Protein AF-A0A2A4P9H7-F1 (afdb_monomer)

Structure (mmCIF, N/CA/C/O backbone):
data_AF-A0A2A4P9H7-F1
#
_entry.id   AF-A0A2A4P9H7-F1
#
loop_
_atom_site.group_PDB
_atom_site.id
_atom_site.type_symbol
_atom_site.label_atom_id
_atom_site.label_alt_id
_atom_site.label_comp_id
_atom_site.label_asym_id
_atom_site.label_entity_id
_atom_site.label_seq_id
_atom_site.pdbx_PDB_ins_code
_atom_site.Cartn_x
_atom_site.Cartn_y
_atom_site.Cartn_z
_atom_site.occupancy
_atom_site.B_iso_or_equiv
_atom_site.auth_seq_id
_atom_site.auth_comp_id
_atom_site.auth_asym_id
_atom_site.auth_atom_id
_atom_site.pdbx_PDB_model_num
ATOM 1 N N . MET A 1 1 ? 9.941 0.386 -16.336 1.00 72.62 1 MET A N 1
ATOM 2 C CA . MET A 1 1 ? 9.709 1.232 -15.139 1.00 72.62 1 MET A CA 1
ATOM 3 C C . MET A 1 1 ? 10.951 1.268 -14.241 1.00 72.62 1 MET A C 1
ATOM 5 O O . MET A 1 1 ? 11.541 0.220 -14.020 1.00 72.62 1 MET A O 1
ATOM 9 N N . SER A 1 2 ? 11.331 2.446 -13.722 1.00 88.06 2 SER A N 1
ATOM 10 C CA . SER A 1 2 ? 12.375 2.600 -12.685 1.00 88.06 2 SER A CA 1
ATOM 11 C C . SER A 1 2 ? 11.873 2.143 -11.309 1.00 88.06 2 SER A C 1
ATOM 13 O O . SER A 1 2 ? 10.686 2.273 -11.013 1.00 88.06 2 SER A O 1
ATOM 15 N N . TRP A 1 3 ? 12.764 1.650 -10.444 1.00 86.50 3 TRP A N 1
ATOM 16 C CA . TRP A 1 3 ? 12.403 1.164 -9.106 1.00 86.50 3 TRP A CA 1
ATOM 17 C C . TRP A 1 3 ? 11.818 2.261 -8.201 1.00 86.50 3 TRP A C 1
ATOM 19 O O . TRP A 1 3 ? 10.881 1.999 -7.450 1.00 86.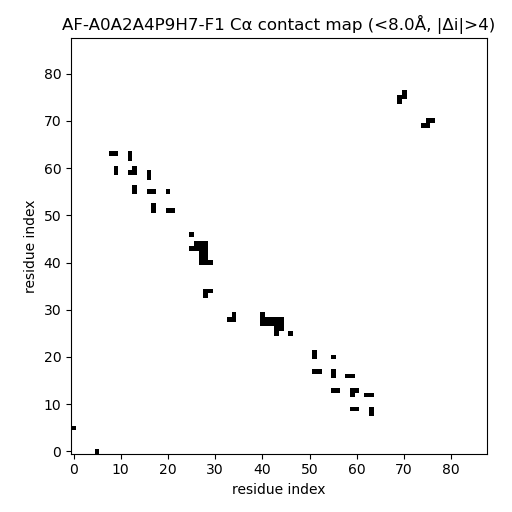50 3 TRP A O 1
ATOM 29 N N . TYR A 1 4 ? 12.291 3.505 -8.334 1.00 92.62 4 TYR A N 1
ATOM 30 C CA . TYR A 1 4 ? 11.721 4.660 -7.633 1.00 92.62 4 TYR A CA 1
ATOM 31 C C . TYR A 1 4 ? 10.276 4.931 -8.062 1.00 92.62 4 TYR A C 1
ATOM 33 O O . TYR A 1 4 ? 9.407 5.161 -7.225 1.00 92.62 4 TYR A O 1
ATOM 41 N N . SER A 1 5 ? 10.006 4.868 -9.369 1.00 88.38 5 SER A N 1
ATOM 42 C CA . SER A 1 5 ? 8.660 5.054 -9.917 1.00 88.38 5 SER A CA 1
ATOM 43 C C . SER A 1 5 ? 7.724 3.931 -9.470 1.00 88.38 5 SER A C 1
ATOM 45 O O . SER A 1 5 ? 6.584 4.200 -9.109 1.00 88.38 5 SER A O 1
ATOM 47 N N . ALA A 1 6 ? 8.219 2.690 -9.422 1.00 88.44 6 ALA A N 1
ATOM 48 C CA . ALA A 1 6 ? 7.467 1.544 -8.915 1.00 88.44 6 ALA A CA 1
ATOM 49 C C . ALA A 1 6 ? 7.037 1.749 -7.461 1.00 88.44 6 ALA A C 1
ATOM 51 O O . ALA A 1 6 ? 5.865 1.583 -7.125 1.00 88.44 6 ALA A O 1
ATOM 52 N N . PHE A 1 7 ? 7.981 2.172 -6.618 1.00 92.50 7 PHE A N 1
ATOM 53 C CA . PHE A 1 7 ? 7.714 2.464 -5.217 1.00 92.50 7 PHE A CA 1
ATOM 54 C C . PHE A 1 7 ? 6.731 3.627 -5.048 1.00 92.50 7 PHE A C 1
ATOM 56 O O . PHE A 1 7 ? 5.790 3.516 -4.267 1.00 92.50 7 PHE A O 1
ATOM 63 N N . ALA A 1 8 ? 6.901 4.715 -5.804 1.00 93.00 8 ALA A N 1
ATOM 64 C CA . ALA A 1 8 ? 6.000 5.865 -5.751 1.00 93.00 8 ALA A CA 1
ATOM 65 C C . ALA A 1 8 ? 4.559 5.485 -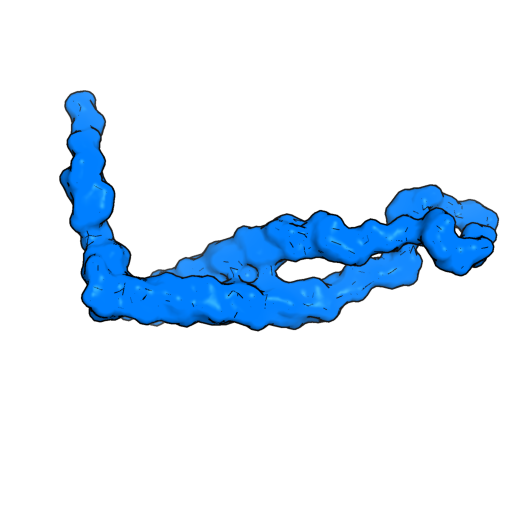6.129 1.00 93.00 8 ALA A C 1
ATOM 67 O O . ALA A 1 8 ? 3.620 5.855 -5.428 1.00 93.00 8 ALA A O 1
ATOM 68 N N . ILE A 1 9 ? 4.381 4.695 -7.191 1.00 90.56 9 ILE A N 1
ATOM 69 C CA . ILE A 1 9 ? 3.062 4.212 -7.615 1.00 90.56 9 ILE A CA 1
ATOM 70 C C . ILE A 1 9 ? 2.452 3.320 -6.533 1.00 90.56 9 ILE A C 1
ATOM 72 O O . ILE A 1 9 ? 1.315 3.551 -6.124 1.00 90.56 9 ILE A O 1
ATOM 76 N N . TYR A 1 10 ? 3.209 2.348 -6.014 1.00 91.06 10 TYR A N 1
ATOM 77 C CA . TYR A 1 10 ? 2.751 1.502 -4.911 1.00 91.06 10 TYR A CA 1
ATOM 78 C C . TYR A 1 10 ? 2.329 2.330 -3.688 1.00 91.06 10 TYR A C 1
ATOM 80 O O . TYR A 1 10 ? 1.275 2.082 -3.105 1.00 91.06 10 TYR A O 1
ATOM 88 N N . PHE A 1 11 ? 3.108 3.352 -3.328 1.00 93.69 11 PHE A N 1
ATOM 89 C CA . PHE A 1 11 ? 2.807 4.243 -2.211 1.00 93.69 11 PHE A CA 1
ATOM 90 C C . PHE A 1 11 ? 1.503 5.026 -2.420 1.00 93.69 11 PHE A C 1
ATOM 92 O O . PHE A 1 11 ? 0.725 5.168 -1.479 1.00 93.69 11 PHE A O 1
ATOM 99 N N . ILE A 1 12 ? 1.220 5.475 -3.648 1.00 93.69 12 ILE A N 1
ATOM 100 C CA . ILE A 1 12 ? -0.053 6.124 -4.000 1.00 93.69 12 ILE A CA 1
ATOM 101 C C . ILE A 1 12 ? -1.217 5.135 -3.870 1.00 93.69 12 ILE A C 1
ATOM 103 O O . ILE A 1 12 ? -2.211 5.456 -3.218 1.00 93.69 12 ILE A O 1
ATOM 107 N N . PHE A 1 13 ? -1.093 3.923 -4.425 1.00 92.12 13 PHE A N 1
ATOM 108 C CA . PHE A 1 13 ? -2.109 2.871 -4.272 1.00 92.12 13 PHE A CA 1
ATOM 109 C C . PHE A 1 13 ? -2.389 2.575 -2.798 1.00 92.12 13 PHE A C 1
ATOM 111 O O . PHE A 1 13 ? -3.549 2.482 -2.394 1.00 92.12 13 PHE A O 1
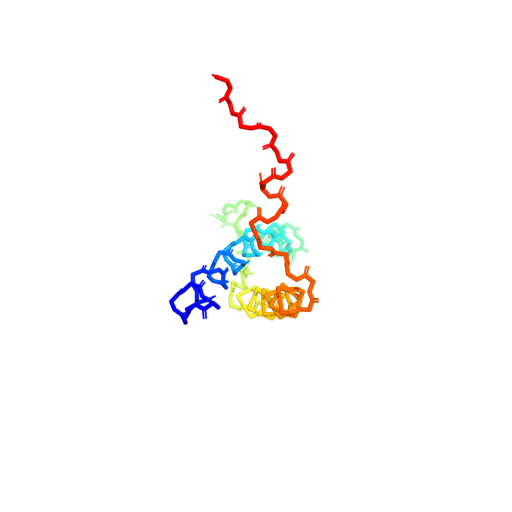ATOM 118 N N . TRP A 1 14 ? -1.337 2.462 -1.989 1.00 92.06 14 TRP A N 1
ATOM 119 C CA . TRP A 1 14 ? -1.437 2.231 -0.552 1.00 92.06 14 TRP A CA 1
ATOM 120 C C . TRP A 1 14 ? -2.175 3.371 0.160 1.00 92.06 14 TRP A C 1
ATOM 122 O O . TRP A 1 14 ? -3.119 3.112 0.906 1.00 92.06 14 TRP A O 1
ATOM 132 N N . TRP A 1 15 ? -1.827 4.628 -0.130 1.00 92.12 15 TRP A N 1
ATOM 133 C CA . TRP A 1 15 ? -2.483 5.805 0.453 1.00 92.12 15 TRP A CA 1
ATOM 134 C C . TRP A 1 15 ? -3.963 5.920 0.085 1.00 92.12 15 TRP A C 1
ATOM 136 O O . TRP A 1 15 ? -4.798 6.149 0.960 1.00 92.12 15 TRP A O 1
ATOM 146 N N . VAL A 1 16 ? -4.308 5.736 -1.191 1.00 91.00 16 VAL A N 1
ATOM 147 C CA . VAL A 1 16 ? -5.706 5.770 -1.650 1.00 91.00 16 VAL A CA 1
ATOM 148 C C . VAL A 1 16 ? -6.504 4.652 -0.983 1.00 91.00 16 VAL A C 1
ATOM 150 O O . VAL A 1 16 ? -7.589 4.890 -0.456 1.00 91.00 16 VAL A O 1
ATOM 153 N N . THR A 1 17 ? -5.938 3.446 -0.929 1.00 89.50 17 THR A N 1
ATOM 154 C CA . THR A 1 17 ? -6.567 2.290 -0.280 1.00 89.50 17 THR A CA 1
ATOM 155 C C . THR A 1 17 ? -6.796 2.538 1.213 1.00 89.50 17 THR A C 1
ATOM 157 O O . THR A 1 17 ? -7.851 2.177 1.732 1.00 89.50 17 THR A O 1
ATOM 160 N N . LEU A 1 18 ? -5.863 3.206 1.904 1.00 86.31 18 LEU A N 1
ATOM 161 C CA . LEU A 1 18 ? -6.011 3.561 3.319 1.00 86.31 18 LEU A CA 1
ATOM 162 C C . LEU A 1 18 ? -7.262 4.410 3.541 1.00 86.31 18 LEU A C 1
ATOM 164 O O . LEU A 1 18 ? -8.069 4.095 4.416 1.00 86.31 18 LEU A O 1
ATOM 168 N N . PHE A 1 19 ? -7.447 5.450 2.728 1.00 86.44 19 PHE A N 1
ATOM 169 C CA . PHE A 1 19 ? -8.621 6.315 2.816 1.00 86.44 19 PHE A CA 1
ATOM 170 C C . PHE A 1 19 ? -9.916 5.599 2.445 1.00 86.44 19 PHE A C 1
ATOM 172 O O . PHE A 1 19 ? -10.936 5.834 3.088 1.00 86.44 19 PHE A O 1
ATOM 179 N N . VAL A 1 20 ? -9.877 4.695 1.464 1.00 86.88 20 VAL A N 1
ATOM 180 C CA . VAL A 1 20 ? -11.034 3.867 1.099 1.00 86.88 20 VAL A CA 1
ATOM 181 C C . VAL A 1 20 ? -11.425 2.928 2.241 1.00 86.88 20 VAL A C 1
ATOM 183 O O . VAL A 1 20 ? -12.611 2.748 2.480 1.00 86.88 20 VAL A O 1
ATOM 186 N N . ILE A 1 21 ? -10.467 2.356 2.976 1.00 81.69 21 ILE A N 1
ATOM 187 C CA . ILE A 1 21 ? -10.732 1.398 4.065 1.00 81.69 21 ILE A CA 1
ATOM 188 C C . ILE A 1 21 ? -11.133 2.092 5.372 1.00 81.69 21 ILE A C 1
ATOM 190 O O . ILE A 1 21 ? -11.892 1.526 6.160 1.00 81.69 21 ILE A O 1
ATOM 194 N N . LEU A 1 22 ? -10.658 3.316 5.616 1.00 80.88 22 LEU A N 1
ATOM 195 C CA . LEU A 1 22 ? -10.931 4.074 6.839 1.00 80.88 22 LEU A CA 1
ATOM 196 C C . LEU A 1 22 ? -12.423 4.134 7.254 1.00 80.88 22 LEU A C 1
ATOM 198 O O . LEU A 1 22 ? -12.682 3.877 8.437 1.00 80.88 22 LEU A O 1
ATOM 202 N N . PRO A 1 23 ? -13.398 4.416 6.354 1.00 74.12 23 PRO A N 1
ATOM 203 C CA . PRO A 1 23 ? -14.818 4.482 6.717 1.00 74.12 23 PRO A CA 1
ATOM 204 C C . PRO A 1 23 ? -15.421 3.124 7.094 1.00 74.12 23 PRO A C 1
ATOM 206 O O . PRO A 1 23 ? -16.480 3.074 7.717 1.00 74.12 23 PRO A O 1
ATOM 209 N N . PHE A 1 24 ? -14.764 2.012 6.763 1.00 69.62 24 PHE A N 1
ATOM 210 C CA . PHE A 1 24 ? -15.253 0.681 7.096 1.00 69.62 24 PHE A CA 1
ATOM 211 C C . PHE A 1 24 ? -14.825 0.276 8.513 1.00 69.62 24 PHE A C 1
ATOM 213 O O . PHE A 1 24 ? -13.673 0.440 8.931 1.00 69.62 24 PHE A O 1
ATOM 220 N N . GLY A 1 25 ? -15.768 -0.270 9.283 1.00 62.69 25 GLY A N 1
ATOM 221 C CA . GLY A 1 25 ? -15.502 -0.783 10.630 1.00 62.69 25 GLY A CA 1
ATOM 222 C C . GLY A 1 25 ? -15.297 0.298 11.695 1.00 62.69 25 GLY A C 1
ATOM 223 O O . GLY A 1 25 ? -14.578 0.067 12.665 1.00 62.69 25 GLY A O 1
ATOM 224 N N . VAL A 1 26 ? -15.876 1.489 11.519 1.00 63.62 26 VAL A N 1
ATOM 225 C CA . VAL A 1 26 ? -16.046 2.448 12.620 1.00 63.62 26 VAL A CA 1
ATOM 226 C C . VAL A 1 26 ? -17.295 2.030 13.398 1.00 63.62 26 VAL A C 1
ATOM 228 O O . VAL A 1 26 ? -18.410 2.332 12.986 1.00 63.62 26 VAL A O 1
ATOM 231 N N . ARG A 1 27 ? -17.113 1.281 14.491 1.00 57.16 27 ARG A N 1
ATOM 232 C CA . ARG A 1 27 ? -18.182 1.007 15.462 1.00 57.16 27 ARG A CA 1
ATOM 233 C C . ARG A 1 27 ? -18.092 2.014 16.604 1.00 57.16 27 ARG A C 1
ATOM 235 O O . ARG A 1 27 ? -17.013 2.237 17.151 1.00 57.16 27 ARG A O 1
ATOM 242 N N . SER A 1 28 ? -19.216 2.655 16.906 1.00 56.50 28 SER A N 1
ATOM 243 C CA . SER A 1 28 ? -19.358 3.603 18.015 1.00 56.50 28 SER A CA 1
ATOM 244 C C . SER A 1 28 ? -19.685 2.844 19.305 1.00 56.50 28 SER A C 1
ATOM 246 O O . SER A 1 28 ? -20.367 1.821 19.260 1.00 56.50 28 SER A O 1
ATOM 248 N N . GLN A 1 29 ? -19.265 3.388 20.453 1.00 49.94 29 GLN A N 1
ATOM 249 C CA . GLN A 1 29 ? -19.592 2.923 21.816 1.00 49.94 29 GLN A CA 1
ATOM 250 C C . GLN A 1 29 ? -21.093 2.666 22.061 1.00 49.94 29 GLN A C 1
ATOM 252 O O . GLN A 1 29 ? -21.466 2.016 23.031 1.00 49.94 29 GLN A O 1
ATOM 257 N N . LYS A 1 30 ? -21.972 3.163 21.182 1.00 48.50 30 LYS A N 1
ATOM 258 C CA . LYS A 1 30 ? -23.423 2.953 21.230 1.00 48.50 30 LYS A CA 1
ATOM 259 C C . LYS A 1 30 ? -23.857 1.491 21.021 1.00 48.50 30 LYS A C 1
ATOM 261 O O . LYS A 1 30 ? -24.963 1.148 21.423 1.00 48.50 30 LYS A O 1
ATOM 266 N N . GLU A 1 31 ? -23.026 0.652 20.397 1.00 53.47 31 GLU A N 1
ATOM 267 C CA . GLU A 1 31 ? -23.353 -0.757 20.105 1.00 53.47 31 GLU A CA 1
ATOM 268 C C . GLU A 1 31 ? -22.932 -1.749 21.207 1.00 53.47 31 GLU A C 1
ATOM 270 O O . GLU A 1 31 ? -23.470 -2.852 21.235 1.00 53.47 31 GLU A O 1
ATOM 275 N N . ASP A 1 32 ? -22.025 -1.377 22.121 1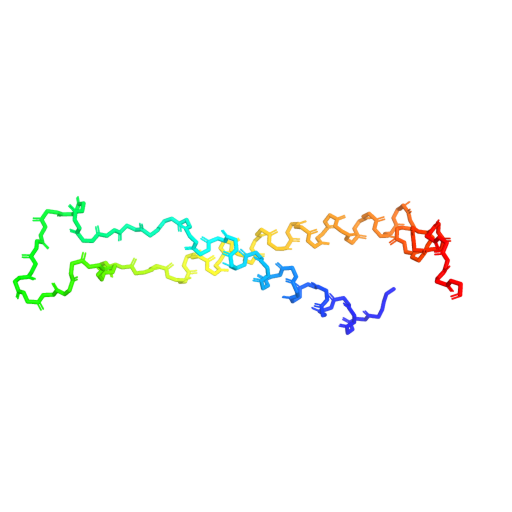.00 52.69 32 ASP A N 1
ATOM 276 C CA . ASP A 1 32 ? -21.398 -2.315 23.080 1.00 52.69 32 ASP A CA 1
ATOM 277 C C . ASP A 1 32 ? -22.025 -2.303 24.492 1.00 52.69 32 ASP A C 1
ATOM 279 O O . ASP A 1 32 ? -21.580 -3.015 25.385 1.00 52.69 32 ASP A O 1
ATOM 283 N N . GLY A 1 33 ? -23.083 -1.516 24.721 1.00 52.00 33 GLY A N 1
ATOM 284 C CA . GLY A 1 33 ? -23.888 -1.561 25.954 1.00 52.00 33 GLY A CA 1
ATOM 285 C C . GLY A 1 33 ? -23.230 -1.001 27.227 1.00 52.00 33 GLY A C 1
ATOM 286 O O . GLY A 1 33 ? -23.950 -0.652 28.162 1.00 52.00 33 GLY A O 1
ATOM 287 N N . GLU A 1 34 ? -21.907 -0.827 27.265 1.00 52.47 34 GLU A N 1
ATOM 288 C CA . GLU A 1 34 ? -21.183 -0.223 28.391 1.00 52.47 34 GLU A CA 1
ATOM 289 C C . GLU A 1 34 ? -20.866 1.259 28.136 1.00 52.47 34 GLU A C 1
ATOM 291 O O . GLU A 1 34 ? -19.772 1.651 27.728 1.00 52.47 34 GLU A O 1
ATOM 296 N N . MET A 1 35 ? -21.853 2.123 28.391 1.00 51.28 35 MET A N 1
ATOM 297 C CA . MET A 1 35 ? -21.625 3.569 28.456 1.00 51.28 35 MET A CA 1
ATOM 298 C C . MET A 1 35 ? -20.868 3.929 29.740 1.00 51.28 35 MET A C 1
ATOM 300 O O . MET A 1 35 ? -21.444 3.958 30.827 1.00 51.28 35 MET A O 1
ATOM 304 N N . ILE A 1 36 ? -19.588 4.279 29.610 1.00 55.69 36 ILE A N 1
ATOM 305 C CA . ILE A 1 36 ? -18.817 4.888 30.699 1.00 55.69 36 ILE A CA 1
ATOM 306 C C . ILE A 1 36 ? -19.215 6.370 30.801 1.00 55.69 36 ILE A C 1
ATOM 308 O O . ILE A 1 36 ? -18.982 7.158 29.879 1.00 55.69 36 ILE A O 1
ATOM 312 N N . LEU A 1 37 ? -19.836 6.745 31.924 1.00 49.59 37 LEU A N 1
ATOM 313 C CA . LEU A 1 37 ? -20.340 8.095 32.197 1.00 49.59 37 LEU A CA 1
ATOM 314 C C . LEU A 1 37 ? -19.199 9.132 32.092 1.00 49.59 37 LEU A C 1
ATOM 316 O O . LEU A 1 37 ? -18.251 9.088 32.872 1.00 49.59 37 LEU A O 1
ATOM 320 N N . GLY A 1 38 ? -19.283 10.054 31.124 1.00 60.50 38 GLY A N 1
ATOM 321 C CA . GLY A 1 38 ? -18.287 11.117 30.894 1.00 60.50 38 GLY A CA 1
ATOM 322 C C . GLY A 1 38 ? -17.441 10.987 29.618 1.00 60.50 38 GLY A C 1
ATOM 323 O O . GLY A 1 38 ? -16.641 11.877 29.340 1.00 60.50 38 GLY A O 1
ATOM 324 N N . THR A 1 39 ? -17.622 9.926 28.824 1.00 55.72 39 THR A N 1
ATOM 325 C CA . THR A 1 39 ? -16.961 9.770 27.513 1.00 55.72 39 THR A CA 1
ATOM 326 C C . THR A 1 39 ? -17.826 10.357 26.391 1.00 55.72 39 THR A C 1
ATOM 328 O O . THR A 1 39 ? -19.046 10.191 26.401 1.00 55.72 39 THR A O 1
ATOM 331 N N . ASP A 1 40 ? -17.211 11.043 25.422 1.00 53.91 40 ASP A N 1
ATOM 332 C CA . ASP A 1 40 ? -17.896 11.576 24.237 1.00 53.91 40 ASP A CA 1
ATOM 333 C C . ASP A 1 40 ? -18.573 10.441 23.439 1.00 53.91 40 ASP A C 1
ATOM 335 O O . ASP A 1 40 ? -17.962 9.404 23.164 1.00 53.91 40 ASP A O 1
ATOM 339 N N . GLN A 1 41 ? -19.843 10.633 23.064 1.00 49.12 41 GLN A N 1
ATOM 340 C CA . GLN A 1 41 ? -20.735 9.614 22.486 1.00 49.12 41 GLN A CA 1
ATOM 341 C C . GLN A 1 41 ? -20.228 9.048 21.142 1.00 49.12 41 GLN A C 1
ATOM 343 O O . GLN A 1 41 ? -20.701 8.007 20.680 1.00 49.12 41 GLN A O 1
ATOM 348 N N . GLY A 1 42 ? -19.272 9.729 20.501 1.00 49.97 42 GLY A N 1
ATOM 349 C CA . GLY A 1 42 ? -18.672 9.337 19.223 1.00 49.97 42 GLY A CA 1
ATOM 350 C C . GLY A 1 42 ? -17.325 8.611 19.311 1.00 49.97 42 GLY A C 1
ATOM 351 O O . GLY A 1 42 ? -16.842 8.142 18.281 1.00 49.97 42 GLY A O 1
ATOM 352 N N . ALA A 1 43 ? -16.697 8.514 20.488 1.00 53.91 43 ALA A N 1
ATOM 353 C CA . ALA A 1 43 ? -15.348 7.955 20.610 1.00 53.91 43 ALA A CA 1
ATOM 354 C C . ALA A 1 43 ? -15.347 6.435 20.326 1.00 53.91 43 ALA A C 1
ATOM 356 O O . ALA A 1 43 ? -16.081 5.707 20.985 1.00 53.91 43 ALA A O 1
ATOM 357 N N . PRO A 1 44 ? -14.557 5.909 19.371 1.00 53.88 44 PRO A N 1
ATOM 358 C CA . PRO A 1 44 ? -14.494 4.471 19.096 1.00 53.88 44 PRO A CA 1
ATOM 359 C C . PRO A 1 44 ? -13.800 3.717 20.240 1.00 53.88 44 PRO A C 1
ATOM 361 O O . PRO A 1 44 ? -12.668 4.042 20.592 1.00 53.88 44 PRO A O 1
ATOM 364 N N . THR A 1 45 ? -14.432 2.669 20.771 1.00 56.78 45 THR A N 1
ATOM 365 C CA . THR A 1 45 ? -13.930 1.847 21.895 1.00 56.78 45 THR A CA 1
ATOM 366 C C . THR A 1 45 ? -12.600 1.160 21.585 1.00 56.78 45 THR A C 1
ATOM 368 O O . THR A 1 45 ? -11.781 0.925 22.469 1.00 56.78 45 THR A O 1
ATOM 371 N N . ASN A 1 46 ? -12.363 0.838 20.310 1.00 57.75 46 ASN A N 1
ATOM 372 C CA . ASN A 1 46 ? -11.102 0.283 19.838 1.00 57.75 46 ASN A CA 1
ATOM 373 C C . ASN A 1 46 ? -10.913 0.594 18.342 1.00 57.75 46 ASN A C 1
ATOM 375 O O . ASN A 1 46 ? -11.472 -0.103 17.490 1.00 57.75 46 ASN A O 1
ATOM 379 N N . PRO A 1 47 ? -10.122 1.615 17.970 1.00 59.78 47 PRO A N 1
ATOM 380 C CA . PRO A 1 47 ? -10.010 2.030 16.575 1.00 59.78 47 PRO A CA 1
ATOM 381 C C . PRO A 1 47 ? -9.298 1.004 15.673 1.00 59.78 47 PRO A C 1
ATOM 383 O O . PRO A 1 47 ? -9.272 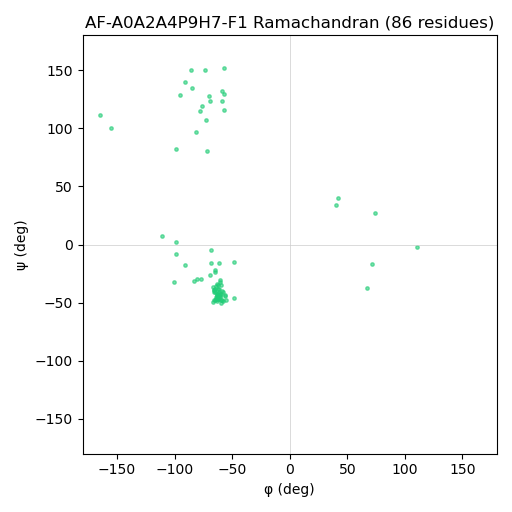1.201 14.461 1.00 59.78 47 PRO A O 1
ATOM 386 N N . SER A 1 48 ? -8.761 -0.102 16.220 1.00 65.94 48 SER A N 1
ATOM 387 C CA . SER A 1 48 ? -8.170 -1.250 15.499 1.00 65.94 48 SER A CA 1
ATOM 388 C C . SER A 1 48 ? -7.317 -0.883 14.271 1.00 65.94 48 SER A C 1
ATOM 390 O O . SER A 1 48 ? -7.244 -1.628 13.293 1.00 65.94 48 SER A O 1
ATOM 392 N N . LEU A 1 49 ? -6.624 0.261 14.340 1.00 67.56 49 LEU A N 1
ATOM 393 C CA . LEU A 1 49 ? -5.936 0.886 13.205 1.00 67.56 49 LEU A CA 1
ATOM 394 C C . LEU A 1 49 ? -4.868 -0.033 12.604 1.00 67.56 49 LEU A C 1
ATOM 396 O O . LEU A 1 49 ? -4.729 -0.099 11.390 1.00 67.56 49 LEU A O 1
ATOM 400 N N . LEU A 1 50 ? -4.188 -0.822 13.440 1.00 67.75 50 LEU A N 1
ATOM 401 C CA . LEU A 1 50 ? -3.226 -1.840 13.007 1.00 67.75 50 LEU A CA 1
ATOM 402 C C . LEU A 1 50 ? -3.850 -2.904 12.093 1.00 67.75 50 LEU A C 1
ATOM 404 O O . LEU A 1 50 ? -3.259 -3.258 11.075 1.00 67.75 50 LEU A O 1
ATOM 408 N N . LYS A 1 51 ? -5.060 -3.385 12.408 1.00 71.81 51 LYS A N 1
ATOM 409 C CA . LYS A 1 51 ? -5.766 -4.358 11.557 1.00 71.81 51 LYS A CA 1
ATOM 410 C C . LYS A 1 51 ? -6.142 -3.731 10.217 1.00 71.81 51 LYS A C 1
ATOM 412 O O . LYS A 1 51 ? -6.009 -4.383 9.185 1.00 71.81 51 LYS A O 1
ATOM 417 N N . LYS A 1 52 ? -6.555 -2.459 10.234 1.00 70.25 52 LYS A N 1
ATOM 418 C CA . LYS A 1 52 ? -6.871 -1.702 9.017 1.00 70.25 52 LYS A CA 1
ATOM 419 C C . LYS A 1 52 ? -5.628 -1.521 8.143 1.00 70.25 52 LYS A C 1
ATOM 421 O O . LYS A 1 52 ? -5.695 -1.830 6.964 1.00 70.25 52 LYS A O 1
ATOM 426 N N . SER A 1 53 ? -4.478 -1.160 8.715 1.00 78.06 53 SER A N 1
ATOM 427 C CA . SER A 1 53 ? -3.214 -1.013 7.971 1.00 78.06 53 SER A CA 1
ATOM 428 C C . SER A 1 53 ? -2.720 -2.315 7.327 1.00 78.06 53 SER A C 1
ATOM 430 O O . SER A 1 53 ? -2.169 -2.282 6.225 1.00 78.06 53 SER A O 1
ATOM 432 N N . ILE A 1 54 ? -2.936 -3.469 7.969 1.00 83.12 54 ILE A N 1
ATOM 433 C 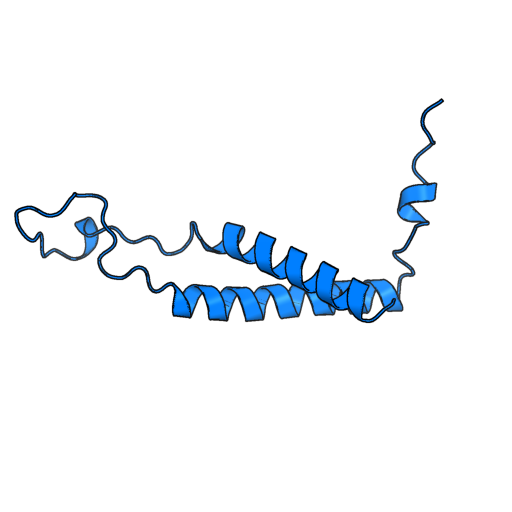CA . ILE A 1 54 ? -2.612 -4.781 7.380 1.00 83.12 54 ILE A CA 1
ATOM 434 C C . ILE A 1 54 ? -3.504 -5.051 6.162 1.00 83.12 54 ILE A C 1
ATOM 436 O O . ILE A 1 54 ? -2.994 -5.393 5.094 1.00 83.12 54 ILE A O 1
ATOM 440 N N . TRP A 1 55 ? -4.815 -4.832 6.293 1.00 81.69 55 TRP A N 1
ATOM 441 C CA . TRP A 1 55 ? -5.759 -4.964 5.179 1.00 81.69 55 TRP A CA 1
ATOM 442 C C . TRP A 1 55 ? -5.450 -4.001 4.033 1.00 81.69 55 TRP A C 1
ATOM 444 O O . TRP A 1 55 ? -5.446 -4.420 2.877 1.00 81.69 55 TRP A O 1
ATOM 454 N N . THR A 1 56 ? -5.114 -2.749 4.347 1.00 84.38 56 THR A N 1
ATOM 455 C CA . THR A 1 56 ? -4.671 -1.753 3.366 1.00 84.38 56 THR A CA 1
ATOM 456 C C . THR A 1 56 ? -3.478 -2.252 2.573 1.00 84.38 56 THR A C 1
ATOM 458 O O . THR A 1 56 ? -3.507 -2.196 1.351 1.00 84.38 56 THR A O 1
ATOM 461 N N . THR A 1 57 ? -2.466 -2.793 3.252 1.00 87.62 57 THR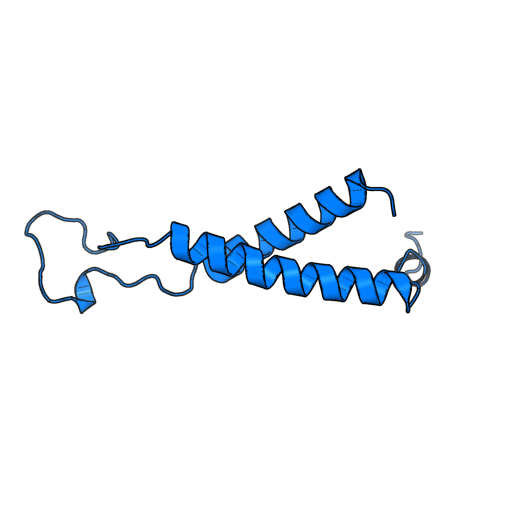 A N 1
ATOM 462 C CA . THR A 1 57 ? -1.236 -3.279 2.612 1.00 87.62 57 THR A CA 1
ATOM 463 C C . THR A 1 57 ? -1.506 -4.466 1.688 1.00 87.62 57 THR A C 1
ATOM 465 O O . THR A 1 57 ? -0.960 -4.533 0.588 1.00 87.62 57 THR A O 1
ATOM 468 N N . PHE A 1 58 ? -2.376 -5.390 2.104 1.00 91.31 58 PHE A N 1
ATOM 469 C CA . PHE A 1 58 ? -2.747 -6.537 1.279 1.00 91.31 58 PHE A CA 1
ATOM 470 C C . PHE A 1 58 ? -3.532 -6.108 0.033 1.00 91.31 58 PHE A C 1
ATOM 472 O O . PHE A 1 58 ? -3.167 -6.476 -1.083 1.00 91.31 58 PHE A O 1
ATOM 479 N N . ILE A 1 59 ? -4.565 -5.276 0.204 1.00 89.62 59 ILE A N 1
ATOM 480 C CA . ILE A 1 59 ? -5.400 -4.790 -0.904 1.00 89.62 59 ILE A CA 1
ATOM 481 C C . ILE A 1 59 ? -4.570 -3.949 -1.877 1.00 89.62 59 ILE A C 1
ATOM 483 O O . ILE A 1 59 ? -4.621 -4.182 -3.085 1.00 89.62 59 ILE A O 1
ATOM 487 N N . SER A 1 60 ? -3.755 -3.018 -1.376 1.00 89.62 60 SER A N 1
ATOM 488 C CA . SER A 1 60 ? -2.890 -2.201 -2.228 1.00 89.62 60 SER A CA 1
ATOM 489 C C . SER A 1 60 ? -1.845 -3.040 -2.958 1.00 89.62 60 SER A C 1
ATOM 491 O O . SER A 1 60 ? -1.538 -2.753 -4.111 1.00 89.62 60 SER A O 1
ATOM 493 N N . GLY A 1 61 ? -1.319 -4.090 -2.318 1.00 91.88 61 GLY A N 1
ATOM 494 C CA . GLY A 1 61 ? -0.410 -5.051 -2.944 1.00 91.88 61 GLY A CA 1
ATOM 495 C C . GLY A 1 61 ? -1.050 -5.775 -4.125 1.00 91.88 61 GLY A C 1
ATOM 496 O O . GLY A 1 61 ? -0.445 -5.849 -5.192 1.00 91.88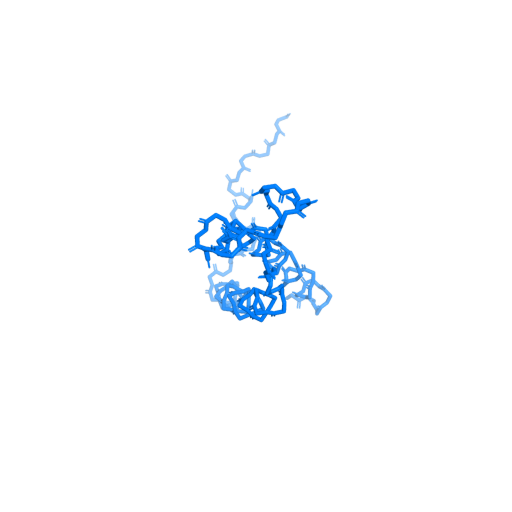 61 GLY A O 1
ATOM 497 N N . VAL A 1 62 ? -2.293 -6.239 -3.972 1.00 94.50 62 VAL A N 1
ATOM 498 C CA . VAL A 1 62 ? -3.050 -6.885 -5.058 1.00 94.50 62 VAL A CA 1
ATOM 499 C C . VAL A 1 62 ? -3.323 -5.906 -6.202 1.00 94.50 62 VAL A C 1
ATOM 501 O O . VAL A 1 62 ? -3.071 -6.237 -7.359 1.00 94.50 62 VAL A O 1
ATOM 504 N N . LEU A 1 63 ? -3.781 -4.687 -5.898 1.00 91.94 63 LEU A N 1
ATOM 505 C CA . LEU A 1 63 ? -4.042 -3.656 -6.910 1.00 91.94 63 LEU A CA 1
ATOM 506 C C . LEU A 1 63 ? -2.774 -3.271 -7.678 1.00 91.94 63 LEU A C 1
ATOM 508 O O . LEU A 1 63 ? -2.795 -3.180 -8.905 1.00 91.94 63 LEU A O 1
ATOM 512 N N . PHE A 1 64 ? -1.658 -3.097 -6.971 1.00 92.19 64 PHE A N 1
ATOM 513 C CA . PHE A 1 64 ? -0.373 -2.804 -7.593 1.00 92.19 64 PHE A CA 1
ATOM 514 C C . PHE A 1 64 ? 0.130 -3.967 -8.452 1.00 92.19 64 PHE A C 1
ATOM 516 O O . PHE A 1 64 ? 0.631 -3.730 -9.547 1.00 92.19 64 PHE A O 1
ATOM 523 N N . ALA A 1 65 ? -0.025 -5.216 -8.004 1.00 90.44 65 ALA A N 1
ATOM 524 C CA . ALA A 1 65 ? 0.358 -6.390 -8.787 1.00 90.44 65 ALA A CA 1
ATOM 525 C C . ALA A 1 65 ? -0.452 -6.497 -10.089 1.00 90.44 65 ALA A C 1
ATOM 527 O O . ALA A 1 65 ? 0.124 -6.760 -11.145 1.00 90.44 65 ALA A O 1
ATOM 528 N N . LEU A 1 66 ? -1.762 -6.229 -10.034 1.00 90.81 66 LEU A N 1
ATOM 529 C CA . LEU A 1 66 ? -2.627 -6.165 -11.216 1.00 90.81 66 LEU A CA 1
ATOM 530 C C . LEU A 1 66 ? -2.198 -5.047 -12.170 1.00 90.81 66 LEU A C 1
ATOM 532 O O . LEU A 1 66 ? -2.063 -5.285 -13.369 1.00 90.81 66 LEU A O 1
ATOM 536 N N . TYR A 1 67 ? -1.935 -3.850 -11.640 1.00 88.06 67 TYR A N 1
ATOM 537 C CA . TYR A 1 67 ? -1.421 -2.727 -12.424 1.00 88.06 67 TYR A CA 1
ATOM 538 C C . TYR A 1 67 ? -0.080 -3.063 -13.085 1.00 88.06 67 TYR A C 1
ATOM 540 O O . TYR A 1 67 ? 0.093 -2.837 -14.277 1.00 88.06 67 TYR A O 1
ATOM 548 N N . PHE A 1 68 ? 0.862 -3.632 -12.332 1.00 87.38 68 PHE A N 1
ATOM 549 C CA . PHE A 1 68 ? 2.181 -3.996 -12.838 1.00 87.38 68 PHE A CA 1
ATOM 550 C C . PHE A 1 68 ? 2.084 -5.060 -13.934 1.00 87.38 68 PHE A C 1
ATOM 552 O O . PHE A 1 68 ? 2.727 -4.932 -14.973 1.00 87.38 68 PHE A O 1
ATOM 559 N N . TYR A 1 69 ? 1.234 -6.071 -13.744 1.00 88.06 69 TYR A N 1
ATOM 560 C CA . TYR A 1 69 ? 0.963 -7.077 -14.765 1.00 88.06 69 TYR A CA 1
ATOM 561 C C . TYR A 1 69 ? 0.396 -6.440 -16.040 1.00 88.06 69 TYR A C 1
ATOM 563 O O . TYR A 1 69 ? 0.950 -6.640 -17.121 1.00 88.06 69 TYR A O 1
ATOM 571 N N . ALA A 1 70 ? -0.633 -5.599 -15.917 1.00 85.88 70 ALA A N 1
ATOM 572 C CA . ALA A 1 70 ? -1.232 -4.901 -17.052 1.00 85.88 70 ALA A CA 1
ATOM 573 C C . ALA A 1 70 ? -0.228 -3.973 -17.762 1.00 85.88 70 ALA A C 1
ATOM 575 O O . ALA A 1 70 ? -0.148 -3.979 -18.985 1.00 85.88 70 ALA A O 1
ATOM 576 N N . TYR A 1 71 ? 0.610 -3.253 -17.013 1.00 83.31 71 TYR A N 1
ATOM 577 C CA . TYR A 1 71 ? 1.689 -2.428 -17.561 1.00 83.31 71 TYR A CA 1
ATOM 578 C C . TYR A 1 71 ? 2.677 -3.249 -18.402 1.00 83.31 71 TYR A C 1
ATOM 580 O O . TYR A 1 71 ? 3.112 -2.790 -19.453 1.00 83.31 71 TYR A O 1
ATOM 588 N N . THR A 1 72 ? 3.018 -4.470 -17.970 1.00 82.44 72 THR A N 1
ATOM 589 C CA . THR A 1 72 ? 3.948 -5.335 -18.718 1.00 82.44 72 THR A CA 1
ATOM 590 C C . THR A 1 72 ? 3.332 -6.018 -19.939 1.00 82.44 72 THR A C 1
ATOM 592 O O . THR A 1 72 ? 4.067 -6.312 -20.873 1.00 82.44 72 THR A O 1
ATOM 595 N N . GLN A 1 73 ? 2.027 -6.315 -19.928 1.00 78.69 73 GLN A N 1
ATOM 596 C CA . GLN A 1 73 ? 1.371 -7.103 -20.984 1.00 78.69 73 GLN A CA 1
ATOM 597 C C . GLN A 1 73 ? 0.608 -6.260 -22.007 1.00 78.69 73 GLN A C 1
ATOM 599 O O . GLN A 1 73 ? 0.486 -6.665 -23.157 1.00 78.69 73 GLN A O 1
ATOM 604 N N . MET A 1 74 ? 0.047 -5.127 -21.588 1.00 67.50 74 MET A N 1
ATOM 605 C CA . MET A 1 74 ? -0.890 -4.339 -22.394 1.00 67.50 74 MET A CA 1
ATOM 606 C C . MET A 1 74 ? -0.310 -2.997 -22.852 1.00 67.50 74 MET A C 1
ATOM 608 O O . MET A 1 74 ? -1.069 -2.183 -23.363 1.00 67.50 74 MET A O 1
ATOM 612 N N . GLU A 1 75 ? 0.989 -2.741 -22.628 1.00 66.75 75 GLU A N 1
ATOM 613 C CA . GLU A 1 75 ? 1.643 -1.447 -22.905 1.00 66.75 75 GLU A CA 1
ATOM 614 C C . GLU A 1 75 ? 0.761 -0.253 -22.490 1.00 66.75 75 GLU A C 1
ATOM 616 O O . GLU A 1 75 ? 0.669 0.757 -23.182 1.00 66.75 75 GLU A O 1
ATOM 621 N N . ILE A 1 76 ? 0.072 -0.370 -21.344 1.00 64.69 76 ILE A N 1
ATOM 622 C CA . ILE A 1 76 ? -0.762 0.707 -20.797 1.00 64.69 76 ILE A CA 1
ATOM 623 C C . ILE A 1 76 ? 0.195 1.773 -20.272 1.00 64.69 76 ILE A C 1
ATOM 625 O O . ILE A 1 76 ? 0.549 1.821 -19.093 1.00 64.69 76 ILE A O 1
ATOM 629 N N . GLY A 1 77 ? 0.698 2.584 -21.186 1.00 62.84 77 GLY A N 1
ATOM 630 C CA . GLY A 1 77 ? 1.747 3.544 -20.938 1.00 62.84 77 GLY A CA 1
ATOM 631 C C . GLY A 1 77 ? 1.783 4.528 -22.087 1.00 62.84 77 GLY A C 1
ATOM 632 O O . GLY A 1 77 ? 2.170 4.178 -23.190 1.00 62.84 77 GLY A O 1
ATOM 633 N N . ILE A 1 78 ? 1.398 5.766 -21.789 1.00 58.06 78 ILE A N 1
ATOM 634 C CA . ILE A 1 78 ? 1.481 6.942 -22.665 1.00 58.06 78 ILE A CA 1
ATOM 635 C C . ILE A 1 78 ? 0.566 6.905 -23.905 1.00 58.06 78 ILE A C 1
ATOM 637 O O . ILE A 1 78 ? -0.065 7.917 -24.161 1.00 58.06 78 ILE A O 1
ATOM 641 N N . GLU A 1 79 ? 0.346 5.769 -24.570 1.00 62.81 79 GLU A N 1
ATOM 642 C CA . GLU A 1 79 ? -0.574 5.618 -25.722 1.00 62.81 79 GLU A CA 1
ATOM 643 C C . GLU A 1 79 ? -2.025 6.028 -25.390 1.00 62.81 79 GLU A C 1
ATOM 645 O O . GLU A 1 79 ? -2.686 6.733 -26.150 1.00 62.81 79 GLU A O 1
ATOM 650 N N . PHE A 1 80 ? -2.520 5.668 -24.197 1.00 63.06 80 PHE A N 1
ATOM 651 C CA . PHE A 1 80 ? -3.824 6.144 -23.705 1.00 63.06 80 PHE A CA 1
ATOM 652 C C . PHE A 1 80 ? -3.878 7.676 -23.574 1.00 63.06 80 PHE A C 1
ATOM 654 O O . PHE A 1 80 ? -4.935 8.284 -23.736 1.00 63.06 80 PHE A O 1
ATOM 661 N N . PHE A 1 81 ? -2.744 8.299 -23.256 1.00 62.00 81 PHE A N 1
ATOM 662 C CA . PHE A 1 81 ? -2.631 9.745 -23.108 1.00 62.00 81 PHE A CA 1
ATOM 663 C C . PHE A 1 81 ? -2.419 10.436 -24.465 1.00 62.00 81 PHE A C 1
ATOM 665 O O . PHE A 1 81 ? -2.945 11.525 -24.658 1.00 62.00 81 PHE A O 1
ATOM 672 N N . ASP A 1 82 ? -1.749 9.776 -25.416 1.00 69.06 82 ASP A N 1
ATOM 673 C CA . ASP A 1 82 ? -1.589 10.216 -26.812 1.00 69.06 82 ASP A CA 1
ATOM 674 C C . ASP A 1 82 ? -2.906 10.166 -27.604 1.00 69.06 82 ASP A C 1
ATOM 676 O O . ASP A 1 82 ? -3.106 10.954 -28.528 1.00 69.06 82 ASP A O 1
ATOM 680 N N . PHE A 1 83 ? -3.855 9.304 -27.219 1.00 69.94 83 PHE A N 1
ATOM 681 C CA . PHE A 1 83 ? -5.225 9.343 -27.746 1.00 69.94 83 PHE A CA 1
ATOM 682 C C . PHE A 1 83 ? -5.984 10.626 -27.353 1.00 69.94 83 PHE A C 1
ATOM 684 O O . PHE A 1 83 ? -6.935 11.010 -28.039 1.00 69.94 83 PHE A O 1
ATOM 691 N N . MET A 1 84 ? -5.600 11.312 -26.269 1.00 68.69 84 MET A N 1
ATOM 692 C CA . MET A 1 84 ? -6.240 12.579 -25.925 1.00 68.69 84 MET A CA 1
ATOM 693 C C . MET A 1 84 ? -5.715 13.686 -26.847 1.00 68.69 84 MET A C 1
ATOM 695 O O . MET A 1 84 ? -4.520 13.983 -26.820 1.00 68.69 84 MET A O 1
ATOM 699 N N . PRO A 1 85 ? -6.580 14.343 -27.646 1.00 74.25 85 PRO A N 1
ATOM 700 C CA . PRO A 1 85 ? -6.148 15.478 -28.445 1.00 74.25 85 PRO A CA 1
ATOM 701 C C . PRO A 1 85 ? -5.587 16.550 -27.508 1.00 74.25 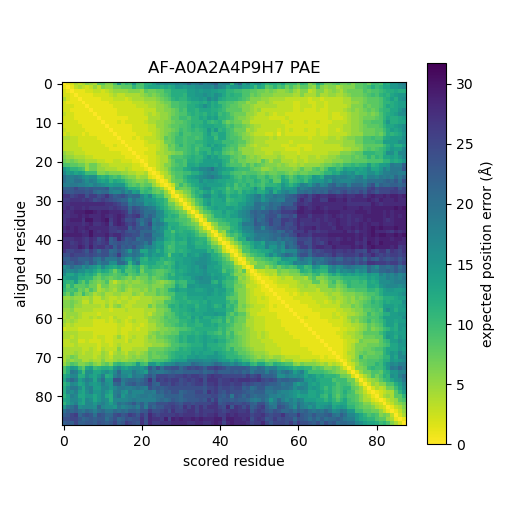85 PRO A C 1
ATOM 703 O O . PRO A 1 85 ? -6.262 16.980 -26.569 1.00 74.25 85 PRO A O 1
ATOM 706 N N . GLY A 1 86 ? -4.339 16.953 -27.751 1.00 77.81 86 GLY A N 1
ATOM 707 C CA . GLY A 1 86 ? -3.669 17.971 -26.950 1.00 77.81 86 GLY A CA 1
ATOM 708 C C . GLY A 1 86 ? -4.460 19.288 -26.924 1.00 77.81 86 GLY A C 1
ATOM 709 O O . GLY A 1 86 ? -5.203 19.583 -27.868 1.00 77.81 86 GLY A O 1
ATOM 710 N N . PRO A 1 87 ? -4.331 20.089 -25.851 1.00 74.12 87 PRO A N 1
ATOM 711 C CA . PRO A 1 87 ? -4.933 21.414 -25.817 1.00 74.12 87 PRO A CA 1
ATOM 712 C C . PRO A 1 87 ? -4.406 22.242 -27.000 1.00 74.12 87 PRO A C 1
ATOM 714 O O . PRO A 1 87 ? -3.200 22.274 -27.243 1.00 74.12 87 PRO A O 1
ATOM 717 N N . LYS A 1 88 ? -5.333 22.845 -27.755 1.00 64.62 88 LYS A N 1
ATOM 718 C CA . LYS A 1 88 ? -5.029 23.761 -28.864 1.00 64.62 88 LYS A CA 1
ATOM 719 C C . LYS A 1 88 ? -4.343 25.029 -28.372 1.00 64.62 88 LYS A C 1
ATOM 721 O O . LYS A 1 88 ? -4.732 25.505 -27.282 1.00 64.62 88 LYS A O 1
#

Nearest PDB structures (foldseek):
  7unf-assembly1_n  TM=4.210E-01  e=6.976E+00  Homo sapiens
  6jo6-assembly1_G  TM=3.814E-01  e=8.969E+00  Chlamydomonas reinhardtii

Secondary structure (DSSP, 8-state):
--HHHHHHHHHHHHHHHHHHHTTTT---GGGSS---TTS-TT--S---HHHHHHHHHHHHHHHHHHHHHHHHHS--SSHHHHTSPPP-

Radius of gyration: 20.3 Å; Cα contacts (8 Å, |Δi|>4): 43; chains: 1; bounding box: 36×31×61 Å

Solvent-accessible surface area (backbone atoms only — not comparable to full-atom values): 5397 Å² total; per-residue (Å²): 133,56,72,68,58,52,51,53,51,45,50,50,43,31,53,55,36,41,63,68,50,59,77,58,88,76,60,45,42,80,78,70,79,70,78,61,90,89,62,67,79,73,53,52,82,70,77,57,57,69,63,50,52,52,52,21,52,53,54,23,49,52,54,43,51,52,49,53,50,43,42,73,75,62,60,69,61,66,57,78,58,67,69,48,79,72,87,129

pLDDT: mean 74.22, std 14.94, range [48.5, 94.5]

Sequence (88 aa):
MSWYSAFAIYFIFWWVTLFVILPFGVRSQKEDGEMILGTDQGAPTNPSLLKKSIWTTFISGVLFALYFYAYTQMEIGIEFFDFMPGPK

Foldseek 3Di:
DDPVVLVVLLVVLLVVLLVVLQVPPLDWPVVVPDDDPPDDRRDGPDSPSVVSSVVSNVVSVVVSVVVVVCCVPVVPDCVVVVVDDDDD

Mean predicted aligned error: 12.11 Å